Protein AF-A0A225DLR6-F1 (afdb_monomer)

Solvent-accessible surface area (backbone atoms only — not comparable to full-atom values): 4761 Å² total; per-residue (Å²): 129,69,54,34,37,28,31,32,69,82,73,75,40,75,78,50,73,38,72,46,70,68,58,40,51,54,51,35,52,52,50,19,70,75,49,53,73,71,39,41,23,33,34,28,44,93,91,35,78,76,46,33,29,29,16,41,95,86,72,48,74,44,78,51,83,84,73,70,80,74,74,79,80,74,80,83,78,77,136

Radius of gyration: 15.55 Å; Cα contacts (8 Å, |Δi|>4): 144; chains: 1; bounding box: 28×48×40 Å

Structure (mmCIF, N/CA/C/O backbone):
data_AF-A0A225DLR6-F1
#
_entry.id   AF-A0A225DLR6-F1
#
loop_
_atom_site.group_PDB
_atom_site.id
_atom_site.type_symbol
_atom_site.label_atom_id
_atom_site.label_alt_id
_atom_site.label_comp_id
_atom_site.label_asym_id
_atom_site.label_entity_id
_atom_site.label_seq_id
_atom_site.pdbx_PDB_ins_code
_atom_site.Cartn_x
_atom_site.Cartn_y
_atom_site.Cartn_z
_atom_site.occupancy
_atom_site.B_iso_or_equiv
_atom_site.auth_seq_id
_atom_site.auth_comp_id
_atom_site.auth_asym_id
_atom_site.auth_atom_id
_atom_site.pdbx_PDB_model_num
ATOM 1 N N . MET A 1 1 ? 14.033 -7.913 -14.255 1.00 66.00 1 MET A N 1
ATOM 2 C CA . MET A 1 1 ? 12.631 -8.166 -13.860 1.00 66.00 1 MET A CA 1
ATOM 3 C C . MET A 1 1 ? 12.134 -6.902 -13.187 1.00 66.00 1 MET A C 1
ATOM 5 O O . MET A 1 1 ? 12.937 -6.326 -12.460 1.00 66.00 1 MET A O 1
ATOM 9 N N . PRO A 1 2 ? 10.911 -6.430 -13.471 1.00 79.19 2 PRO A N 1
ATOM 10 C CA . PRO A 1 2 ? 10.356 -5.293 -12.745 1.00 79.19 2 PRO A CA 1
ATOM 11 C C . PRO A 1 2 ? 10.225 -5.662 -11.265 1.00 79.19 2 PRO A C 1
ATOM 13 O O . PRO A 1 2 ? 9.868 -6.796 -10.943 1.00 79.19 2 PRO A O 1
ATOM 16 N N . ARG A 1 3 ? 10.579 -4.728 -10.388 1.00 90.62 3 ARG A N 1
ATOM 17 C CA . ARG A 1 3 ? 10.436 -4.855 -8.940 1.00 90.62 3 ARG A CA 1
ATOM 18 C C . ARG A 1 3 ? 9.372 -3.863 -8.489 1.00 90.62 3 ARG A C 1
ATOM 20 O O . ARG A 1 3 ? 9.367 -2.724 -8.949 1.00 90.62 3 ARG A O 1
ATOM 27 N N . PHE A 1 4 ? 8.486 -4.340 -7.632 1.00 94.25 4 PHE A N 1
ATOM 28 C CA . PHE A 1 4 ? 7.439 -3.578 -6.981 1.00 94.25 4 PHE A CA 1
ATOM 29 C C . PHE A 1 4 ? 7.821 -3.413 -5.518 1.00 94.25 4 PHE A C 1
ATOM 31 O O . PHE A 1 4 ? 7.972 -4.410 -4.809 1.00 94.25 4 PHE A O 1
ATOM 38 N N . ASP A 1 5 ? 7.991 -2.176 -5.084 1.00 93.75 5 ASP A N 1
ATOM 39 C CA . ASP A 1 5 ? 8.255 -1.837 -3.693 1.00 93.75 5 ASP A CA 1
ATOM 40 C C . ASP A 1 5 ? 6.936 -1.401 -3.042 1.00 93.75 5 ASP A C 1
ATOM 42 O O . ASP A 1 5 ? 6.149 -0.669 -3.640 1.00 93.75 5 ASP A O 1
ATOM 46 N N . ILE A 1 6 ? 6.651 -1.909 -1.845 1.00 93.94 6 ILE A N 1
ATOM 47 C CA . ILE A 1 6 ? 5.485 -1.512 -1.056 1.00 93.94 6 ILE A CA 1
ATOM 48 C C . ILE A 1 6 ? 5.959 -0.489 -0.034 1.00 93.94 6 ILE A C 1
ATOM 50 O O . ILE A 1 6 ? 6.761 -0.816 0.841 1.00 93.94 6 ILE A O 1
ATOM 54 N N . THR A 1 7 ? 5.462 0.737 -0.134 1.00 93.38 7 THR A N 1
ATOM 55 C CA . THR A 1 7 ? 5.877 1.857 0.711 1.00 93.38 7 THR A CA 1
ATOM 56 C C . THR A 1 7 ? 4.698 2.422 1.491 1.00 93.38 7 THR A C 1
ATOM 58 O O . THR A 1 7 ? 3.551 2.385 1.043 1.00 93.38 7 THR A O 1
ATOM 61 N N . ASN A 1 8 ? 4.961 2.928 2.692 1.00 89.50 8 ASN A N 1
ATOM 62 C CA . ASN A 1 8 ? 3.998 3.738 3.432 1.00 89.50 8 ASN A CA 1
ATOM 63 C C . ASN A 1 8 ? 4.304 5.216 3.173 1.00 89.50 8 ASN A C 1
ATOM 65 O O . ASN A 1 8 ? 5.372 5.694 3.550 1.00 89.50 8 ASN A O 1
ATOM 69 N N . GLU A 1 9 ? 3.375 5.947 2.557 1.00 81.56 9 GLU A N 1
ATOM 70 C CA . GLU A 1 9 ? 3.614 7.349 2.179 1.00 81.56 9 GLU A CA 1
ATOM 71 C C . GLU A 1 9 ? 3.710 8.281 3.386 1.00 81.56 9 GLU A C 1
ATOM 73 O O . GLU A 1 9 ? 4.387 9.303 3.323 1.00 81.56 9 GLU A O 1
ATOM 78 N N . SER A 1 10 ? 3.061 7.934 4.498 1.00 81.88 10 SER A N 1
ATOM 79 C CA . SER A 1 10 ? 3.099 8.751 5.712 1.00 81.88 10 SER A CA 1
ATOM 80 C C . SER A 1 10 ? 4.463 8.702 6.404 1.00 81.88 10 SER A C 1
ATOM 82 O O . SER A 1 10 ? 4.821 9.641 7.114 1.00 81.88 10 SER A O 1
ATOM 84 N N . THR A 1 11 ? 5.218 7.611 6.234 1.00 84.06 11 THR A N 1
ATOM 85 C CA . THR A 1 11 ? 6.519 7.402 6.894 1.00 84.06 11 THR A CA 1
ATOM 86 C C . THR A 1 11 ? 7.695 7.326 5.926 1.00 84.06 11 THR A C 1
ATOM 88 O O . THR A 1 11 ? 8.827 7.217 6.388 1.00 84.06 11 THR A O 1
ATOM 91 N N . GLU A 1 12 ? 7.434 7.347 4.616 1.00 81.62 12 GLU A N 1
ATOM 92 C CA . GLU A 1 12 ? 8.415 7.118 3.543 1.00 81.62 12 GLU A CA 1
ATOM 93 C C . GLU A 1 12 ? 9.199 5.798 3.712 1.00 81.62 12 GLU A C 1
ATOM 95 O O . GLU A 1 12 ? 10.312 5.640 3.211 1.00 81.62 12 GLU A O 1
ATOM 100 N N . ASP A 1 13 ? 8.619 4.833 4.434 1.00 87.75 13 ASP A N 1
ATOM 101 C CA . ASP A 1 13 ? 9.276 3.569 4.766 1.00 87.75 13 ASP A CA 1
ATOM 102 C C . ASP A 1 13 ? 8.922 2.497 3.734 1.00 87.75 13 ASP A C 1
ATOM 104 O O . ASP A 1 13 ? 7.762 2.365 3.328 1.00 87.75 13 ASP A O 1
ATOM 108 N N . THR A 1 14 ? 9.924 1.723 3.310 1.00 90.19 14 THR A N 1
ATOM 109 C CA . THR A 1 14 ? 9.710 0.559 2.444 1.00 90.19 14 THR A CA 1
ATOM 110 C C . THR A 1 14 ? 9.395 -0.652 3.306 1.00 90.19 14 THR A C 1
ATOM 112 O O . THR A 1 14 ? 10.275 -1.198 3.968 1.00 90.19 14 THR A O 1
ATOM 115 N N . LEU A 1 15 ? 8.140 -1.087 3.256 1.00 89.81 15 LEU A N 1
ATOM 116 C CA . LEU A 1 15 ? 7.631 -2.190 4.061 1.00 89.81 15 LEU A CA 1
ATOM 117 C C . LEU A 1 15 ? 8.099 -3.541 3.517 1.00 89.81 15 LEU A C 1
ATOM 119 O O . LEU A 1 15 ? 8.486 -4.417 4.286 1.00 89.81 15 LEU A O 1
ATOM 123 N N . ASP A 1 16 ? 8.034 -3.722 2.196 1.00 92.81 16 ASP A N 1
ATOM 124 C CA . ASP A 1 16 ? 8.391 -4.982 1.540 1.00 92.81 16 ASP A CA 1
ATOM 125 C C . ASP A 1 16 ? 8.583 -4.794 0.021 1.00 92.81 16 ASP A C 1
ATOM 127 O O . ASP A 1 16 ? 8.400 -3.698 -0.509 1.00 92.81 16 ASP A O 1
ATOM 131 N N . SER A 1 17 ? 8.955 -5.854 -0.705 1.00 93.12 17 SER A N 1
ATOM 132 C CA . SER A 1 17 ? 9.116 -5.815 -2.162 1.00 93.12 17 SER A CA 1
ATOM 133 C C . SER A 1 17 ? 8.947 -7.177 -2.838 1.00 93.12 17 SER A C 1
ATOM 135 O O . SER A 1 17 ? 9.317 -8.214 -2.292 1.00 93.12 17 SER A O 1
ATOM 137 N N . THR A 1 18 ? 8.449 -7.183 -4.075 1.00 95.19 18 THR A N 1
ATOM 138 C CA . THR A 1 18 ? 8.267 -8.403 -4.879 1.00 95.19 18 THR A CA 1
ATOM 139 C C . THR A 1 18 ? 8.437 -8.130 -6.377 1.00 95.19 18 THR A C 1
ATOM 141 O O . THR A 1 18 ? 8.481 -6.987 -6.816 1.00 95.19 18 THR A O 1
ATOM 144 N N . HIS A 1 19 ? 8.562 -9.181 -7.187 1.00 93.75 19 HIS A N 1
ATOM 145 C CA . HIS A 1 19 ? 8.665 -9.083 -8.651 1.00 93.75 19 HIS A CA 1
ATOM 146 C C . HIS A 1 19 ? 7.337 -9.374 -9.368 1.00 93.75 19 HIS A C 1
ATOM 148 O O . HIS A 1 19 ? 7.278 -9.317 -10.597 1.00 93.75 19 HIS A O 1
ATOM 154 N N . ASP A 1 20 ? 6.286 -9.697 -8.612 1.00 92.88 20 ASP A N 1
ATOM 155 C CA . ASP A 1 20 ? 4.949 -9.978 -9.126 1.00 92.88 20 ASP A CA 1
ATOM 156 C C . ASP A 1 20 ? 3.941 -8.943 -8.612 1.00 92.88 20 ASP A C 1
ATOM 158 O O . ASP A 1 20 ? 3.852 -8.671 -7.415 1.00 92.88 20 ASP A O 1
ATOM 162 N N . LEU A 1 21 ? 3.169 -8.354 -9.528 1.00 91.44 21 LEU A N 1
A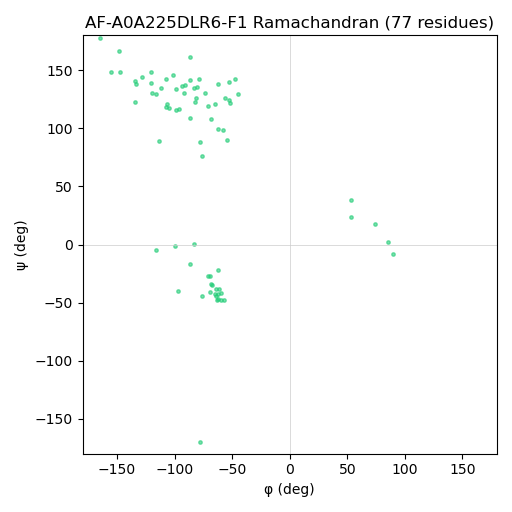TOM 163 C CA . LEU A 1 21 ? 2.215 -7.300 -9.187 1.00 91.44 21 LEU A CA 1
ATOM 164 C C . LEU A 1 21 ? 1.044 -7.824 -8.343 1.00 91.44 21 LEU A C 1
ATOM 166 O O . LEU A 1 21 ? 0.526 -7.084 -7.510 1.00 91.44 21 LEU A O 1
ATOM 170 N N . GLN A 1 22 ? 0.595 -9.066 -8.547 1.00 93.81 22 GLN A N 1
ATOM 171 C CA . GLN A 1 22 ? -0.509 -9.617 -7.757 1.00 93.81 22 GLN A CA 1
ATOM 172 C C . GLN A 1 22 ? -0.074 -9.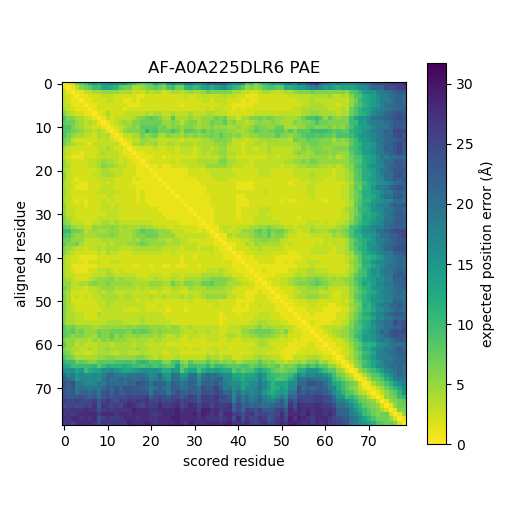847 -6.313 1.00 93.81 22 GLN A C 1
ATOM 174 O O . GLN A 1 22 ? -0.821 -9.506 -5.393 1.00 93.81 22 GLN A O 1
ATOM 179 N N . ASP A 1 23 ? 1.146 -10.346 -6.111 1.00 94.94 23 ASP A N 1
ATOM 180 C CA . ASP A 1 23 ? 1.739 -10.422 -4.780 1.00 94.94 23 ASP A CA 1
ATOM 181 C C . ASP A 1 23 ? 1.914 -9.031 -4.171 1.00 94.94 23 ASP A C 1
ATOM 183 O O . ASP A 1 23 ? 1.535 -8.839 -3.019 1.00 94.94 23 ASP A O 1
ATOM 187 N N . ALA A 1 24 ? 2.377 -8.038 -4.939 1.00 94.38 24 ALA A N 1
ATOM 188 C CA . ALA A 1 24 ? 2.527 -6.671 -4.438 1.00 94.38 24 ALA A CA 1
ATOM 189 C C . ALA A 1 24 ? 1.182 -6.099 -3.966 1.00 94.38 24 ALA A C 1
ATOM 191 O O . ALA A 1 24 ? 1.100 -5.496 -2.899 1.00 94.38 24 ALA A O 1
ATOM 192 N N . VAL A 1 25 ? 0.107 -6.343 -4.724 1.00 94.94 25 VAL A N 1
ATOM 193 C CA . VAL A 1 25 ? -1.262 -5.959 -4.348 1.00 94.94 25 VAL A CA 1
ATOM 194 C C . VAL A 1 25 ? -1.704 -6.660 -3.072 1.00 94.94 25 VAL A C 1
ATOM 196 O O . VAL A 1 25 ? -2.228 -6.006 -2.173 1.00 94.94 25 VAL A O 1
ATOM 199 N N . ARG A 1 26 ? -1.483 -7.972 -2.955 1.00 95.44 26 ARG A N 1
ATOM 200 C CA . ARG A 1 26 ? -1.826 -8.714 -1.736 1.00 95.44 26 ARG A CA 1
ATOM 201 C C . ARG A 1 26 ? -1.081 -8.155 -0.522 1.00 95.44 26 ARG A C 1
ATOM 203 O O . ARG A 1 26 ? -1.715 -7.875 0.491 1.00 95.44 26 ARG A O 1
ATOM 210 N N . MET A 1 27 ? 0.222 -7.934 -0.654 1.00 94.75 27 MET A N 1
ATOM 211 C CA . MET A 1 27 ? 1.081 -7.408 0.407 1.00 94.75 27 MET A CA 1
ATOM 212 C C . MET A 1 27 ? 0.684 -5.984 0.807 1.00 94.75 27 MET A C 1
ATOM 214 O O . MET A 1 27 ? 0.552 -5.702 1.993 1.00 94.75 27 MET A O 1
ATOM 218 N N . ALA A 1 28 ? 0.404 -5.104 -0.157 1.00 94.19 28 ALA A N 1
ATOM 219 C CA . ALA A 1 28 ? -0.059 -3.744 0.115 1.00 94.19 28 ALA A CA 1
ATOM 220 C C . ALA A 1 28 ? -1.429 -3.716 0.813 1.00 94.19 28 ALA A C 1
ATOM 222 O O . ALA A 1 28 ? -1.645 -2.910 1.716 1.00 94.19 28 ALA A O 1
ATOM 223 N N . LEU A 1 29 ? -2.351 -4.616 0.448 1.00 94.62 29 LEU A N 1
ATOM 224 C CA . LEU A 1 29 ? -3.637 -4.756 1.138 1.00 94.62 29 LEU A CA 1
ATOM 225 C C . LEU A 1 29 ? -3.461 -5.230 2.584 1.00 94.62 29 LEU A C 1
ATOM 227 O O . LEU A 1 29 ? -4.146 -4.726 3.475 1.00 94.62 29 LEU A O 1
ATOM 231 N N . GLU A 1 30 ? -2.574 -6.196 2.825 1.00 94.31 30 GLU A N 1
ATOM 232 C CA . GLU A 1 30 ? -2.250 -6.669 4.175 1.00 94.31 30 GLU A CA 1
ATOM 233 C C . GLU A 1 30 ? -1.615 -5.547 5.006 1.00 94.31 30 GLU A C 1
ATOM 235 O O . GLU A 1 30 ? -2.103 -5.253 6.098 1.00 94.31 30 GLU A O 1
ATOM 240 N N . ALA A 1 31 ? -0.624 -4.850 4.446 1.00 93.00 31 ALA A N 1
ATOM 241 C CA . ALA A 1 31 ? 0.027 -3.703 5.068 1.00 93.00 31 ALA A CA 1
ATOM 242 C C . ALA A 1 31 ? -0.975 -2.596 5.430 1.00 93.00 31 ALA A C 1
ATOM 244 O O . ALA A 1 31 ? -0.993 -2.138 6.573 1.00 93.00 31 ALA A O 1
ATOM 245 N N . ALA A 1 32 ? -1.867 -2.225 4.505 1.00 93.00 32 ALA A N 1
ATOM 246 C CA . ALA A 1 32 ? -2.898 -1.219 4.748 1.00 93.00 32 ALA A CA 1
ATOM 247 C C . ALA A 1 32 ? -3.855 -1.635 5.877 1.00 93.00 32 ALA A C 1
ATOM 249 O O . ALA A 1 32 ? -4.228 -0.805 6.698 1.00 93.00 32 ALA A O 1
ATOM 250 N N . ARG A 1 33 ? -4.225 -2.921 5.973 1.00 92.44 33 ARG A N 1
ATOM 251 C CA . ARG A 1 33 ? -5.087 -3.431 7.060 1.00 92.44 33 ARG A CA 1
ATOM 252 C C . ARG A 1 33 ? -4.420 -3.387 8.430 1.00 92.44 33 ARG A C 1
ATOM 254 O O . ARG A 1 33 ? -5.118 -3.207 9.423 1.00 92.44 33 ARG A O 1
ATOM 261 N N . THR A 1 34 ? -3.110 -3.613 8.487 1.00 90.00 34 THR A N 1
ATOM 262 C CA . THR A 1 34 ? -2.337 -3.587 9.740 1.00 90.00 34 THR A CA 1
ATOM 263 C C . THR A 1 34 ? -1.848 -2.193 10.126 1.00 90.00 34 THR A C 1
ATOM 265 O O . THR A 1 34 ? -1.451 -1.989 11.270 1.00 90.00 34 THR A O 1
ATOM 268 N N . GLY A 1 35 ? -1.847 -1.258 9.174 1.00 85.56 35 GLY A N 1
ATOM 269 C CA . GLY A 1 35 ? -1.414 0.119 9.362 1.00 85.56 35 GLY A CA 1
ATOM 270 C C . GLY A 1 35 ? -2.450 0.998 10.062 1.00 85.56 35 GLY A C 1
ATOM 271 O O . GLY A 1 35 ? -3.471 0.539 10.582 1.00 85.56 35 GLY A O 1
ATOM 272 N N . THR A 1 36 ? -2.181 2.301 10.074 1.00 89.06 36 THR A N 1
ATOM 273 C CA . THR A 1 36 ? -3.091 3.290 10.654 1.00 89.06 36 THR A CA 1
ATOM 274 C C . THR A 1 36 ? -4.235 3.593 9.696 1.00 89.06 36 THR A C 1
ATOM 276 O O . THR A 1 36 ? -4.057 3.732 8.487 1.00 89.06 36 THR A O 1
ATOM 279 N N . VAL A 1 37 ? -5.434 3.780 10.245 1.00 91.81 37 VAL A N 1
ATOM 280 C CA . VAL A 1 37 ? -6.564 4.321 9.483 1.00 91.81 37 VAL A CA 1
ATOM 281 C C . VAL A 1 37 ? -6.182 5.676 8.890 1.00 91.81 37 VAL A C 1
ATOM 283 O O . VAL A 1 37 ? -5.813 6.593 9.622 1.00 91.81 37 VAL A O 1
ATOM 286 N N . GLY A 1 38 ? -6.355 5.815 7.579 1.00 89.44 38 GLY A N 1
ATOM 287 C CA . GLY A 1 38 ? -6.014 7.027 6.844 1.00 89.44 38 GLY A CA 1
ATOM 288 C C . GLY A 1 38 ? -4.581 7.085 6.309 1.00 89.44 38 GLY A C 1
ATOM 289 O O . GLY A 1 38 ? -4.311 7.985 5.519 1.00 89.44 38 GLY A O 1
ATOM 290 N N . ASP A 1 39 ? -3.702 6.145 6.672 1.00 90.75 39 ASP A N 1
ATOM 291 C CA . ASP A 1 39 ? -2.350 6.081 6.107 1.00 90.75 39 ASP A CA 1
ATOM 292 C C . ASP A 1 39 ? -2.374 5.381 4.737 1.00 90.75 39 ASP A C 1
ATOM 294 O O . ASP A 1 39 ? -2.903 4.264 4.629 1.00 90.75 39 ASP A O 1
ATOM 298 N N . PRO A 1 40 ? -1.829 6.006 3.677 1.00 91.75 40 PRO A N 1
ATOM 299 C CA . PRO A 1 40 ? -1.751 5.382 2.369 1.00 91.75 40 PRO A CA 1
ATOM 300 C C . PRO A 1 40 ? -0.572 4.410 2.279 1.00 91.75 40 PRO A C 1
ATOM 302 O O . PRO A 1 40 ? 0.563 4.738 2.627 1.00 91.75 40 PRO A O 1
ATOM 305 N N . VAL A 1 41 ? -0.832 3.239 1.707 1.00 94.00 41 VAL A N 1
ATOM 306 C CA . VAL A 1 41 ? 0.185 2.282 1.273 1.00 94.00 41 VAL A CA 1
ATOM 307 C C . VAL A 1 41 ? 0.259 2.309 -0.248 1.00 94.00 41 VAL A C 1
ATOM 309 O O . VAL A 1 41 ? -0.734 2.041 -0.926 1.00 94.00 41 VAL A O 1
ATOM 312 N N . SER A 1 42 ? 1.433 2.624 -0.777 1.00 94.44 42 SER A N 1
ATOM 313 C CA . SER A 1 42 ? 1.724 2.716 -2.203 1.00 94.44 42 SER A CA 1
ATOM 314 C C . SER A 1 42 ? 2.452 1.462 -2.686 1.00 94.44 42 SER A C 1
ATOM 316 O O . SER A 1 42 ? 3.243 0.854 -1.971 1.00 94.44 42 SER A O 1
ATOM 318 N N . ILE A 1 43 ? 2.177 1.069 -3.925 1.00 94.88 43 ILE A N 1
ATOM 319 C CA . ILE A 1 43 ? 2.991 0.134 -4.696 1.00 94.88 43 ILE A CA 1
ATOM 320 C C . ILE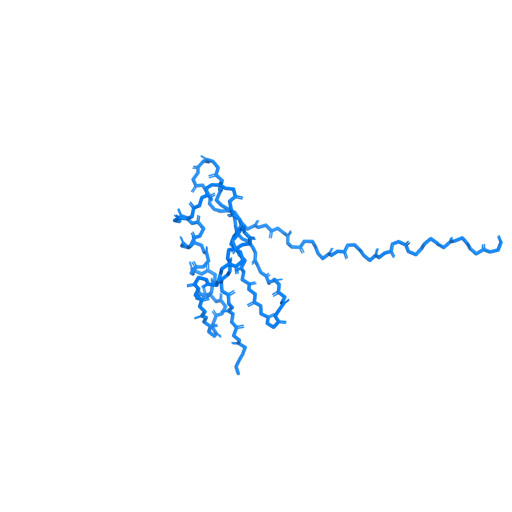 A 1 43 ? 3.742 0.965 -5.713 1.00 94.88 43 ILE A C 1
ATOM 322 O O . ILE A 1 43 ? 3.123 1.562 -6.596 1.00 94.88 43 ILE A O 1
ATOM 326 N N . GLU A 1 44 ? 5.058 0.967 -5.624 1.00 93.06 44 GLU A N 1
ATOM 327 C CA . GLU A 1 44 ? 5.927 1.708 -6.517 1.00 93.06 44 GLU A CA 1
ATOM 328 C C . GLU A 1 44 ? 6.658 0.776 -7.471 1.00 93.06 44 GLU A C 1
ATOM 330 O O . GLU A 1 44 ? 7.081 -0.320 -7.113 1.00 93.06 44 GLU A O 1
ATOM 335 N N . GLN A 1 45 ? 6.817 1.226 -8.709 1.00 92.00 45 GLN A N 1
ATOM 336 C CA . GLN A 1 45 ? 7.637 0.567 -9.709 1.00 92.00 45 GLN A CA 1
ATOM 337 C C . GLN A 1 45 ? 8.485 1.629 -10.404 1.00 92.00 45 GLN A C 1
ATOM 339 O O . GLN A 1 45 ? 7.949 2.592 -10.954 1.00 92.00 45 GLN A O 1
ATOM 344 N N . ASP A 1 46 ? 9.809 1.462 -10.375 1.00 87.38 46 ASP A N 1
ATOM 345 C CA . ASP A 1 46 ? 10.759 2.392 -11.002 1.00 87.38 46 ASP A CA 1
ATOM 346 C C . ASP A 1 46 ? 10.551 3.860 -10.550 1.00 87.38 46 ASP A C 1
ATOM 348 O O . ASP A 1 46 ? 10.629 4.797 -11.350 1.00 87.38 46 ASP A O 1
ATOM 352 N N . GLY A 1 47 ? 10.240 4.058 -9.261 1.00 83.88 47 GLY A N 1
ATOM 353 C CA . GLY A 1 47 ? 9.992 5.375 -8.656 1.00 83.88 47 GLY A CA 1
ATOM 354 C C . GLY A 1 47 ? 8.650 6.012 -9.031 1.00 83.88 47 GLY A C 1
ATOM 355 O O . GLY A 1 47 ? 8.491 7.226 -8.915 1.00 83.88 47 GLY A O 1
ATOM 356 N N . LYS A 1 48 ? 7.697 5.224 -9.540 1.00 88.12 48 LYS A N 1
ATOM 357 C CA . LYS A 1 48 ? 6.331 5.671 -9.828 1.00 88.12 48 LYS A CA 1
ATOM 358 C C . LYS A 1 48 ? 5.335 4.863 -9.019 1.00 88.12 48 LYS A C 1
ATOM 360 O O . LYS A 1 48 ? 5.340 3.638 -9.104 1.00 88.12 48 LYS A O 1
ATOM 365 N N . CYS A 1 49 ? 4.424 5.544 -8.335 1.00 89.56 49 CYS A N 1
ATOM 366 C CA . CYS A 1 49 ? 3.277 4.895 -7.718 1.00 89.56 49 CYS A CA 1
ATOM 367 C C . CYS A 1 49 ? 2.363 4.302 -8.808 1.00 89.56 49 CYS A C 1
ATOM 369 O O . CYS A 1 49 ? 1.903 5.002 -9.714 1.00 89.56 49 CYS A O 1
ATOM 371 N N . VAL A 1 50 ? 2.154 2.989 -8.742 1.00 91.62 50 VAL A N 1
ATOM 372 C CA . VAL A 1 50 ? 1.335 2.186 -9.662 1.00 91.62 50 VAL A CA 1
ATOM 373 C C . VAL A 1 50 ? -0.061 1.969 -9.093 1.00 91.62 50 VAL A C 1
ATOM 375 O O . VAL A 1 50 ? -1.041 2.004 -9.837 1.00 91.62 50 VAL A O 1
ATOM 378 N N . LYS A 1 51 ? -0.154 1.733 -7.780 1.00 93.38 51 LYS A N 1
ATOM 379 C CA . LYS A 1 51 ? -1.407 1.574 -7.033 1.00 93.38 51 LYS A CA 1
ATOM 380 C C . LYS A 1 51 ? -1.240 2.115 -5.624 1.00 93.38 51 LYS A C 1
ATOM 382 O O . LYS A 1 51 ? -0.163 1.996 -5.056 1.00 93.38 51 LYS A O 1
ATOM 387 N N . GLN A 1 52 ? -2.318 2.635 -5.054 1.00 94.12 52 GLN A N 1
ATOM 388 C CA . GLN A 1 52 ? -2.323 3.123 -3.683 1.00 94.12 52 GLN A CA 1
ATOM 389 C C . GLN A 1 52 ? -3.569 2.624 -2.957 1.00 94.12 52 GLN A C 1
ATOM 391 O O . GLN A 1 52 ? -4.656 2.576 -3.531 1.00 94.12 52 GLN A O 1
ATOM 396 N N . PHE A 1 53 ? -3.411 2.249 -1.696 1.00 94.81 53 PHE A N 1
ATOM 397 C CA . PHE A 1 53 ? -4.464 1.701 -0.854 1.00 94.81 53 PHE A CA 1
ATOM 398 C C . PHE A 1 53 ? -4.537 2.466 0.457 1.00 94.81 53 PHE A C 1
ATOM 400 O O . PHE A 1 53 ? -3.516 2.856 1.008 1.00 94.81 53 PHE A O 1
ATOM 407 N N . ILE A 1 54 ? -5.743 2.653 0.977 1.00 94.38 54 ILE A N 1
ATOM 408 C CA . ILE A 1 54 ? -5.969 3.334 2.251 1.00 94.38 54 ILE A CA 1
ATOM 409 C C . ILE A 1 54 ? -6.947 2.540 3.102 1.00 94.38 54 ILE A C 1
ATOM 411 O O . ILE A 1 54 ? -7.958 2.034 2.601 1.00 94.38 54 ILE A O 1
ATOM 415 N N . LEU A 1 55 ? -6.662 2.447 4.398 1.00 94.94 55 LEU A N 1
ATOM 416 C CA . LEU A 1 55 ? -7.600 1.902 5.368 1.00 94.94 55 LEU A CA 1
ATOM 417 C C . LEU A 1 55 ? -8.607 2.976 5.786 1.00 94.94 55 LEU A C 1
ATOM 419 O O . LEU A 1 55 ? -8.241 4.038 6.290 1.00 94.94 55 LEU A O 1
ATOM 423 N N . LEU A 1 56 ? -9.889 2.689 5.589 1.00 93.94 56 LEU A N 1
ATOM 424 C CA . LEU A 1 56 ? -10.997 3.547 5.986 1.00 93.94 56 LEU A CA 1
ATOM 425 C C . LEU A 1 56 ? -11.420 3.273 7.439 1.00 93.94 56 LEU A C 1
ATOM 427 O O . LEU A 1 56 ? -11.136 2.226 8.020 1.00 93.94 56 LEU A O 1
ATOM 431 N N . LYS A 1 57 ? -12.143 4.228 8.039 1.00 92.38 57 LYS A N 1
ATOM 432 C CA . LYS A 1 57 ? -12.612 4.155 9.440 1.00 92.38 57 LYS A CA 1
ATOM 433 C C . LYS A 1 57 ? -13.573 2.997 9.721 1.00 92.38 57 LYS A C 1
ATOM 435 O O . LYS A 1 57 ? -13.737 2.621 10.875 1.00 92.38 57 LYS A O 1
ATOM 440 N N . ASP A 1 58 ? -14.223 2.472 8.691 1.00 93.19 58 ASP A N 1
ATOM 441 C CA . ASP A 1 58 ? -15.118 1.316 8.766 1.00 93.19 58 ASP A CA 1
ATOM 442 C C . ASP A 1 58 ? -14.365 -0.029 8.705 1.00 93.19 58 ASP A C 1
ATOM 444 O O . ASP A 1 58 ? -14.994 -1.082 8.764 1.00 93.19 58 ASP A O 1
ATOM 448 N N . GLY A 1 59 ? -13.029 -0.003 8.602 1.00 91.00 59 GLY A N 1
ATOM 449 C CA . GLY A 1 59 ? -12.177 -1.186 8.476 1.00 91.00 59 GLY A CA 1
ATOM 450 C C . GLY A 1 59 ? -12.018 -1.690 7.038 1.00 91.00 59 GLY A C 1
ATOM 451 O O . GLY A 1 59 ? -11.340 -2.694 6.814 1.00 91.00 59 GLY A O 1
ATOM 452 N N . THR A 1 60 ? -12.611 -1.010 6.055 1.00 93.56 60 THR A N 1
ATOM 453 C CA . THR A 1 60 ? -12.484 -1.365 4.640 1.00 93.56 60 THR A CA 1
ATOM 454 C C . THR A 1 60 ? -11.197 -0.776 4.062 1.00 93.56 60 THR A C 1
ATOM 456 O O . THR A 1 60 ? -10.905 0.400 4.262 1.00 93.56 60 THR A O 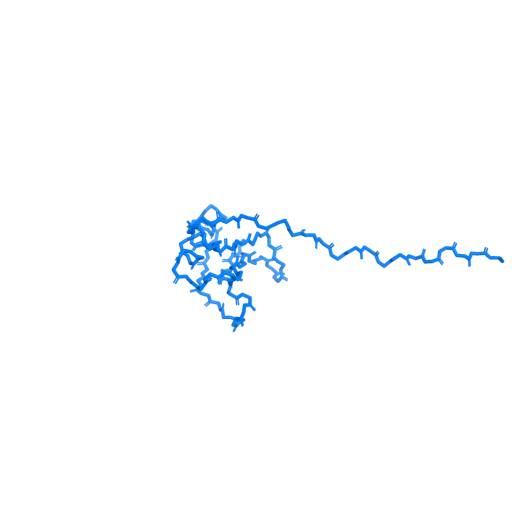1
ATOM 459 N N . VAL A 1 61 ? -10.437 -1.559 3.291 1.00 94.06 61 VAL A N 1
ATOM 460 C CA . VAL A 1 61 ? -9.328 -1.021 2.484 1.00 94.06 61 VAL A CA 1
ATOM 461 C C . VAL A 1 61 ? -9.836 -0.667 1.095 1.00 94.06 61 VAL A C 1
ATOM 463 O O . VAL A 1 61 ? -10.491 -1.486 0.447 1.00 94.06 61 VAL A O 1
ATOM 466 N N . ARG A 1 62 ? -9.529 0.546 0.635 1.00 94.50 62 ARG A N 1
ATOM 467 C CA . ARG A 1 62 ? -9.947 1.056 -0.673 1.00 94.50 62 ARG A CA 1
ATOM 468 C C . A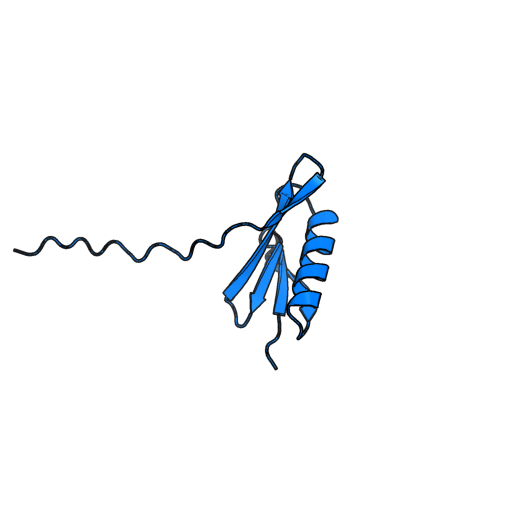RG A 1 62 ? -8.736 1.423 -1.522 1.00 94.50 62 ARG A C 1
ATOM 470 O O . ARG A 1 62 ? -7.790 2.010 -1.011 1.00 94.50 62 ARG A O 1
ATOM 477 N N . GLU A 1 63 ? -8.793 1.101 -2.812 1.00 94.44 63 GLU A N 1
ATOM 478 C CA . GLU A 1 63 ? -7.829 1.599 -3.798 1.00 94.44 63 GLU A CA 1
ATOM 479 C C . GLU A 1 63 ? -8.115 3.079 -4.098 1.00 94.44 63 GLU A C 1
ATOM 481 O O . GLU A 1 63 ? -9.266 3.455 -4.348 1.00 94.44 63 GLU A O 1
ATOM 486 N N . LEU A 1 64 ? -7.080 3.914 -4.041 1.00 89.94 64 LEU A N 1
ATOM 487 C CA . LEU A 1 64 ? -7.128 5.319 -4.425 1.00 89.94 64 LEU A CA 1
ATOM 488 C C . LEU A 1 64 ? -6.755 5.462 -5.901 1.00 89.94 64 LEU A C 1
ATOM 490 O O . LEU A 1 64 ? -5.807 4.844 -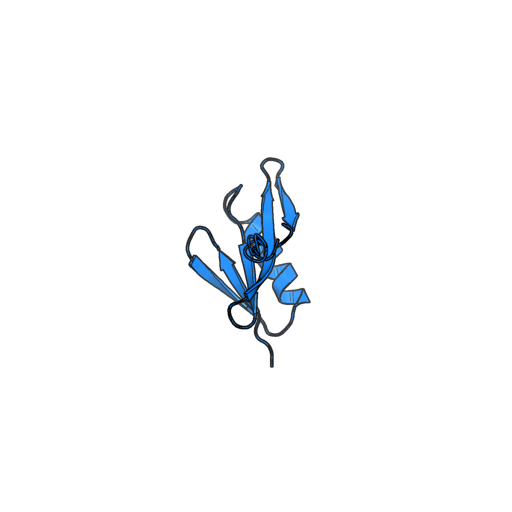6.384 1.00 89.94 64 LEU A O 1
ATOM 494 N N . GLU A 1 65 ? -7.502 6.299 -6.619 1.00 83.62 65 GLU A N 1
ATOM 495 C CA . GLU A 1 65 ? -7.150 6.658 -7.988 1.00 83.62 65 GLU A CA 1
ATOM 496 C C . GLU A 1 65 ? -5.915 7.558 -7.974 1.00 83.62 65 GLU A C 1
ATOM 498 O O . GLU A 1 65 ? -5.937 8.661 -7.426 1.00 83.62 65 GLU A O 1
ATOM 503 N N . ILE A 1 66 ? -4.840 7.096 -8.611 1.00 79.12 66 ILE A N 1
ATOM 504 C CA . ILE A 1 66 ? -3.626 7.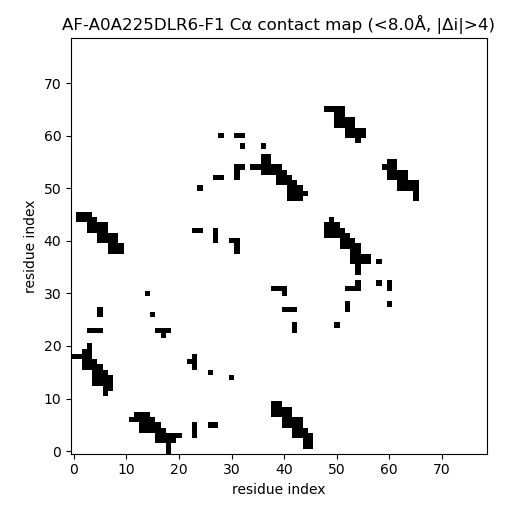887 -8.789 1.00 79.12 66 ILE A CA 1
ATOM 505 C C . ILE A 1 66 ? -3.890 8.867 -9.927 1.00 79.12 66 ILE A C 1
ATOM 507 O O . ILE A 1 66 ? -3.647 8.585 -11.102 1.00 79.12 66 ILE A O 1
ATOM 511 N N . THR A 1 67 ? -4.434 10.034 -9.596 1.00 65.88 67 THR A N 1
ATOM 512 C CA . THR A 1 67 ? -4.477 11.138 -10.549 1.00 65.88 67 THR A CA 1
ATOM 513 C C . THR A 1 67 ? -3.052 11.616 -10.775 1.00 65.88 67 THR A C 1
ATOM 515 O O . THR A 1 67 ? -2.456 12.242 -9.899 1.00 65.88 67 THR A O 1
ATOM 518 N N . ALA A 1 68 ? -2.506 11.324 -11.958 1.00 58.06 68 ALA A N 1
ATOM 519 C CA . ALA A 1 68 ? -1.300 11.984 -12.439 1.00 58.06 68 ALA A CA 1
ATOM 520 C C . ALA A 1 68 ? -1.457 13.506 -12.250 1.00 58.06 68 ALA A C 1
ATOM 522 O O . ALA A 1 68 ? -2.570 14.017 -12.441 1.00 58.06 68 ALA A O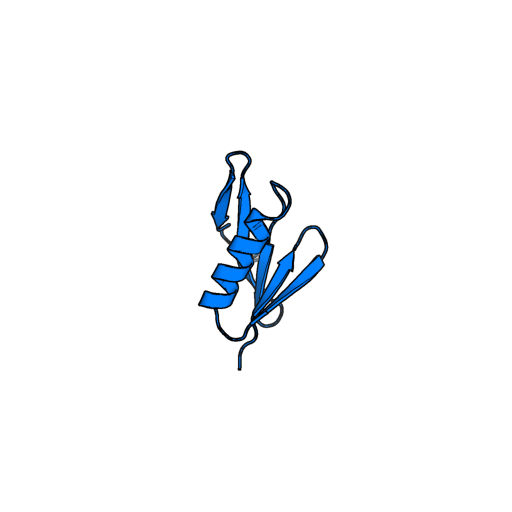 1
ATOM 523 N N . PRO A 1 69 ? -0.389 14.241 -11.883 1.00 52.41 69 PRO A N 1
ATOM 524 C CA . PRO A 1 69 ? -0.475 15.688 -11.780 1.00 52.41 69 PRO A CA 1
ATOM 525 C C . PRO A 1 69 ? -1.034 16.217 -13.098 1.00 52.41 69 PRO A C 1
ATOM 527 O O . PRO A 1 69 ? -0.520 15.889 -14.172 1.00 52.41 69 PRO A O 1
ATOM 530 N N . LEU A 1 70 ? -2.133 16.974 -13.009 1.00 53.03 70 LEU A N 1
ATOM 531 C CA . LEU A 1 70 ? -2.724 17.658 -14.154 1.00 53.03 70 LEU A CA 1
ATOM 532 C C . LEU A 1 70 ? -1.577 18.325 -14.929 1.00 53.03 70 LEU A C 1
ATOM 534 O O . LEU A 1 70 ? -0.754 18.996 -14.293 1.00 53.03 70 LEU A O 1
ATOM 538 N N . PRO A 1 71 ? -1.468 18.142 -16.261 1.00 51.56 71 PRO A N 1
ATOM 539 C CA . PRO A 1 71 ? -0.458 18.864 -17.018 1.00 51.56 71 PRO A CA 1
ATOM 540 C C . PRO A 1 71 ? -0.618 20.355 -16.699 1.00 51.56 71 PRO A C 1
ATOM 542 O O . PRO A 1 71 ? -1.762 20.812 -16.571 1.00 51.56 71 PRO A O 1
ATOM 545 N N . PRO A 1 72 ? 0.482 21.115 -16.528 1.00 56.81 72 PRO A N 1
ATOM 546 C CA . PRO A 1 72 ? 0.378 22.541 -16.271 1.00 56.81 72 PRO A CA 1
ATOM 547 C C . PRO A 1 72 ? -0.510 23.117 -17.366 1.00 56.81 72 PRO A C 1
ATOM 549 O O . PRO A 1 72 ? -0.234 22.921 -18.552 1.00 56.81 72 PRO A O 1
ATOM 552 N N . VAL A 1 73 ? -1.618 23.745 -16.967 1.00 62.78 73 VAL A N 1
ATOM 553 C CA . VAL A 1 73 ? -2.502 24.450 -17.890 1.00 62.78 73 VAL A CA 1
ATOM 554 C C . VAL A 1 73 ? -1.616 25.488 -18.561 1.00 62.78 73 VAL A C 1
ATOM 556 O O . VAL A 1 73 ? -1.282 26.510 -17.966 1.00 62.78 73 VAL A O 1
ATOM 559 N N . LEU A 1 74 ? -1.142 25.185 -19.771 1.00 56.62 74 LEU A N 1
ATOM 560 C CA . LEU A 1 74 ? -0.472 26.157 -20.609 1.00 56.62 74 LEU A CA 1
ATOM 561 C C . LEU A 1 74 ? -1.536 27.208 -20.877 1.00 56.62 74 LEU A C 1
ATOM 563 O O . LEU A 1 74 ? -2.436 26.986 -21.686 1.00 56.62 74 LEU A O 1
ATOM 567 N N . SER A 1 75 ? -1.469 28.311 -20.130 1.00 56.69 75 SER A N 1
ATOM 568 C CA . SER A 1 75 ? -2.234 29.523 -20.373 1.00 56.69 75 SER A CA 1
ATOM 569 C C . SER A 1 75 ? -1.955 29.960 -21.803 1.00 56.69 75 SER A C 1
ATOM 571 O O . SER A 1 75 ? -1.006 30.684 -22.093 1.00 56.69 75 SER A O 1
ATOM 573 N N . LEU A 1 76 ? -2.777 29.457 -22.718 1.00 58.34 76 LEU A N 1
ATOM 574 C CA . LEU A 1 76 ? -2.791 29.818 -24.116 1.00 58.34 76 LEU A CA 1
ATOM 575 C C . LEU A 1 76 ? -3.481 31.180 -24.204 1.00 58.34 76 LEU A C 1
ATOM 577 O O . LEU A 1 76 ? -4.652 31.270 -24.543 1.00 58.34 76 LEU A O 1
ATOM 581 N N . HIS A 1 77 ? -2.777 32.244 -23.830 1.00 56.22 77 HIS A N 1
ATOM 582 C CA . HIS A 1 77 ? -3.118 33.588 -24.281 1.00 56.22 77 HIS A CA 1
ATOM 583 C C . HIS A 1 77 ? -1.977 34.062 -25.165 1.00 56.22 77 HIS A C 1
ATOM 585 O O . HIS A 1 77 ? -0.954 34.587 -24.733 1.00 56.22 77 HIS A O 1
ATOM 591 N N . ARG A 1 78 ? -2.158 33.717 -26.437 1.00 53.56 78 ARG A N 1
ATOM 592 C CA . ARG A 1 78 ? -1.413 34.216 -27.579 1.00 53.56 78 ARG A CA 1
ATOM 593 C C . ARG A 1 78 ? -2.094 35.511 -28.036 1.00 53.56 78 ARG A C 1
ATOM 595 O O . ARG A 1 78 ? -3.318 35.510 -28.140 1.00 53.56 78 ARG A O 1
ATOM 602 N N . ALA A 1 79 ? -1.251 36.468 -28.424 1.00 56.59 79 ALA A N 1
ATOM 603 C CA . ALA A 1 79 ? -1.519 37.732 -29.125 1.00 56.59 79 ALA A CA 1
ATOM 604 C C . ALA A 1 79 ? -2.099 38.882 -28.290 1.00 56.59 79 ALA A C 1
ATOM 606 O O . ALA A 1 79 ? -3.249 38.780 -27.818 1.00 56.59 79 ALA A O 1
#

Organism: NCBI:txid1908690

pLDDT: mean 85.24, std 13.55, range [51.56, 95.44]

Mean predicted aligned error: 7.77 Å

Nearest PDB structures (foldseek):
  5nxf-assembly1_C  TM=3.797E-01  e=1.167E+00  Tequatrovirus T4
  4uxg-assembly2_E  TM=2.907E-01  e=1.167E+00  Tequatrovirus T4
  5nxh-assembly1_C  TM=2.944E-01  e=3.038E+00  Tequatrovirus T4
  8tm6-assembly1_b  TM=4.547E-01  e=7.450E+00  Homo sapiens
  9f9p-assembly1_H  TM=4.557E-01  e=7.450E+00  Trypanosoma cruzi

Foldseek 3Di:
DWKKFKAWPVVRDGPDIDPDVVVSVVVQQVCQLPDDAATKIFIDTPRDTPWIWGQHPVSDIDIDDPDDPDDPPPP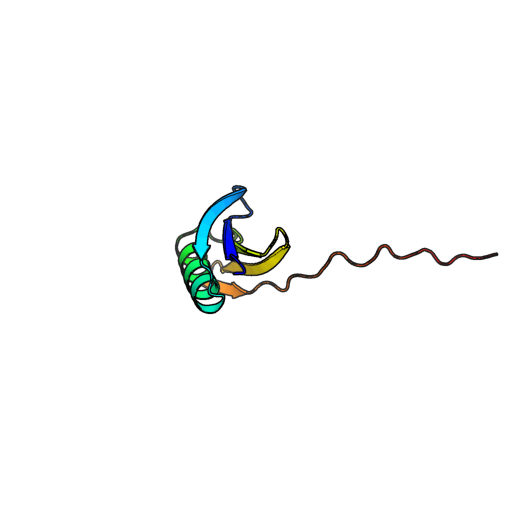PPDD

Sequence (79 aa):
MPRFDITNESTEDTLDSTHDLQDAVRMALEAARTGTVGDPVSIEQDGKCVKQFILLKDGTVRELEITAPLPPVLSLHRA

Secondary structure (DSSP, 8-state):
---EEEEETTTTEEEEEES-HHHHHHHHHHHHHHS-TT-EEEEEETTEEEEEEEE-TTS-EEEEP--------------